Protein AF-A0A356BVL5-F1 (afdb_monomer_lite)

Sequence (167 aa):
MIHYIEVISIIGAEPTRISAVYSGSGRAFCTGGRDVSTVFDYRRLLEETVQEHRKHTERGQVASYIPELKKADPKMAGLALMTTRGLFEAGDTGVDFTLQSISKVFSLLVALEYRGVEAVFAKVGSEPTGDSFNSIVKLETSEQKPLNPMINAGAIAVCSLIPGSSV

Structure (mmCIF, N/CA/C/O backbone):
data_AF-A0A356BVL5-F1
#
_entry.id   AF-A0A356BVL5-F1
#
loop_
_atom_site.group_PDB
_atom_site.id
_atom_site.type_symbol
_atom_site.label_atom_id
_atom_site.label_alt_id
_atom_site.label_comp_id
_atom_site.label_asym_id
_atom_site.label_entity_id
_atom_site.label_seq_id
_atom_site.pdbx_PDB_ins_code
_atom_site.Cartn_x
_atom_site.Cartn_y
_atom_site.Cartn_z
_atom_site.occupancy
_atom_site.B_iso_or_equiv
_atom_site.auth_seq_id
_atom_site.auth_comp_id
_atom_site.auth_asym_id
_atom_site.auth_atom_id
_atom_site.pdbx_PDB_model_num
ATOM 1 N N . MET A 1 1 ? 9.767 18.643 4.155 1.00 25.86 1 MET A N 1
ATOM 2 C CA . MET A 1 1 ? 8.758 18.252 5.162 1.00 25.86 1 MET A CA 1
ATOM 3 C C . MET A 1 1 ? 7.682 17.432 4.462 1.00 25.86 1 MET A C 1
ATOM 5 O O . MET A 1 1 ? 6.749 18.001 3.922 1.00 25.86 1 MET A O 1
ATOM 9 N N . ILE A 1 2 ? 7.872 16.116 4.368 1.00 23.64 2 ILE A N 1
ATOM 10 C CA . ILE A 1 2 ? 6.882 15.178 3.821 1.00 23.64 2 ILE A CA 1
ATOM 11 C C . ILE A 1 2 ? 7.047 13.902 4.650 1.00 23.64 2 ILE A C 1
ATOM 13 O O . ILE A 1 2 ? 7.984 13.136 4.434 1.00 23.64 2 ILE A O 1
ATOM 17 N N . HIS A 1 3 ? 6.191 13.736 5.654 1.00 23.72 3 HIS A N 1
ATOM 18 C CA . HIS A 1 3 ? 6.066 12.488 6.396 1.00 23.72 3 HIS A CA 1
ATOM 19 C C . HIS A 1 3 ? 5.068 11.621 5.629 1.00 23.72 3 HIS A C 1
ATOM 21 O O . HIS A 1 3 ? 3.892 11.971 5.532 1.00 23.72 3 HIS A O 1
ATOM 27 N N . TYR A 1 4 ? 5.553 10.546 5.008 1.00 34.56 4 TYR A N 1
ATOM 28 C CA . TYR A 1 4 ? 4.676 9.532 4.437 1.00 34.56 4 TYR A CA 1
ATOM 29 C C . TYR A 1 4 ? 4.068 8.706 5.562 1.00 34.56 4 TYR A C 1
ATOM 31 O O . TYR A 1 4 ? 4.736 8.374 6.538 1.00 34.56 4 TYR A O 1
ATOM 39 N N . ILE A 1 5 ? 2.799 8.361 5.382 1.00 29.73 5 ILE A N 1
ATOM 40 C CA . ILE A 1 5 ? 2.171 7.236 6.058 1.00 29.73 5 ILE A CA 1
ATOM 41 C C . ILE A 1 5 ? 2.909 5.990 5.557 1.00 29.73 5 ILE A C 1
ATOM 43 O O . ILE A 1 5 ? 2.702 5.553 4.423 1.00 29.73 5 ILE A O 1
ATOM 47 N N . GLU A 1 6 ? 3.818 5.463 6.374 1.00 30.70 6 GLU A N 1
ATOM 48 C CA . GLU A 1 6 ? 4.203 4.060 6.291 1.00 30.70 6 GLU A CA 1
ATOM 49 C C . GLU A 1 6 ? 2.956 3.263 6.651 1.00 30.70 6 GLU A C 1
ATOM 51 O O . GLU A 1 6 ? 2.540 3.197 7.807 1.00 30.70 6 GLU A O 1
ATOM 56 N N . VAL A 1 7 ? 2.312 2.684 5.642 1.00 30.34 7 VAL A N 1
ATOM 57 C CA . VAL A 1 7 ? 1.422 1.569 5.919 1.00 30.34 7 VAL A CA 1
ATOM 58 C C . VAL A 1 7 ? 2.330 0.445 6.379 1.00 30.34 7 VAL A C 1
ATOM 60 O O . VAL A 1 7 ? 3.100 -0.104 5.591 1.00 30.34 7 VAL A O 1
ATOM 63 N N . ILE A 1 8 ? 2.250 0.138 7.673 1.00 29.33 8 ILE A N 1
ATOM 64 C CA . ILE A 1 8 ? 2.731 -1.112 8.248 1.00 29.33 8 ILE A CA 1
ATOM 65 C C . ILE A 1 8 ? 1.888 -2.216 7.603 1.00 29.33 8 ILE A C 1
ATOM 67 O O . ILE A 1 8 ? 0.876 -2.666 8.130 1.00 29.33 8 ILE A O 1
ATOM 71 N N . SER A 1 9 ? 2.267 -2.602 6.390 1.00 27.42 9 SER A N 1
ATOM 72 C CA . SER A 1 9 ? 1.855 -3.860 5.805 1.00 27.42 9 SER A CA 1
ATOM 73 C C . SER A 1 9 ? 2.845 -4.877 6.349 1.00 27.42 9 SER A C 1
ATOM 75 O O . SER A 1 9 ? 3.974 -4.975 5.870 1.00 27.42 9 SER A O 1
ATOM 77 N N . ILE A 1 10 ? 2.457 -5.599 7.403 1.00 26.08 10 ILE A N 1
ATOM 78 C CA . ILE A 1 10 ? 3.140 -6.847 7.750 1.00 26.08 10 ILE A CA 1
ATOM 79 C C . ILE A 1 10 ? 2.734 -7.845 6.663 1.00 26.08 10 ILE A C 1
ATOM 81 O O . ILE A 1 10 ? 1.827 -8.656 6.835 1.00 26.08 10 ILE A O 1
ATOM 85 N N . ILE A 1 11 ? 3.367 -7.730 5.496 1.00 26.80 11 ILE A N 1
ATOM 86 C CA . ILE A 1 11 ? 3.374 -8.790 4.498 1.00 26.80 11 ILE A CA 1
ATOM 87 C C . ILE A 1 11 ? 4.243 -9.879 5.115 1.00 26.80 11 ILE A C 1
ATOM 89 O O . ILE A 1 11 ? 5.445 -9.695 5.303 1.00 26.80 11 ILE A O 1
ATOM 93 N N . GLY A 1 12 ? 3.602 -10.974 5.520 1.00 25.80 12 GLY A N 1
ATOM 94 C CA . GLY A 1 12 ? 4.276 -12.131 6.087 1.00 25.80 12 GLY A CA 1
ATOM 95 C C . GLY A 1 12 ? 5.399 -12.597 5.166 1.00 25.80 12 GLY A C 1
ATOM 96 O O . GLY A 1 12 ? 5.156 -13.012 4.035 1.00 25.80 12 GLY A O 1
ATOM 97 N N . ALA A 1 13 ? 6.627 -12.516 5.671 1.00 27.48 13 ALA A N 1
ATOM 98 C CA . ALA A 1 13 ? 7.754 -13.254 5.137 1.00 27.48 13 ALA A CA 1
ATOM 99 C C . ALA A 1 13 ? 7.496 -14.761 5.320 1.00 27.48 13 ALA A C 1
ATOM 101 O O . ALA A 1 13 ? 7.032 -15.159 6.384 1.00 27.48 13 ALA A O 1
ATOM 102 N N . GLU A 1 14 ? 7.785 -15.532 4.267 1.00 25.94 14 GLU A N 1
ATOM 103 C CA . GLU A 1 14 ? 8.150 -16.962 4.188 1.00 25.94 14 GLU A CA 1
ATOM 104 C C . GLU A 1 14 ? 7.603 -17.961 5.251 1.00 25.94 14 GLU A C 1
ATOM 106 O O . GLU A 1 14 ? 7.744 -17.742 6.454 1.00 25.94 14 GLU A O 1
ATOM 111 N N . PRO A 1 15 ? 7.105 -19.161 4.866 1.00 33.78 15 PRO A N 1
ATOM 112 C CA . PRO A 1 15 ? 6.406 -20.094 5.768 1.00 33.78 15 PRO A CA 1
ATOM 113 C C . PRO A 1 15 ? 7.251 -20.782 6.856 1.00 33.78 15 PRO A C 1
ATOM 115 O O . PRO A 1 15 ? 6.787 -21.744 7.470 1.00 33.78 15 PRO A O 1
ATOM 118 N N . THR A 1 16 ? 8.477 -20.348 7.137 1.00 28.58 16 THR A N 1
ATOM 119 C CA . THR A 1 16 ? 9.385 -21.110 8.001 1.00 28.58 16 THR A 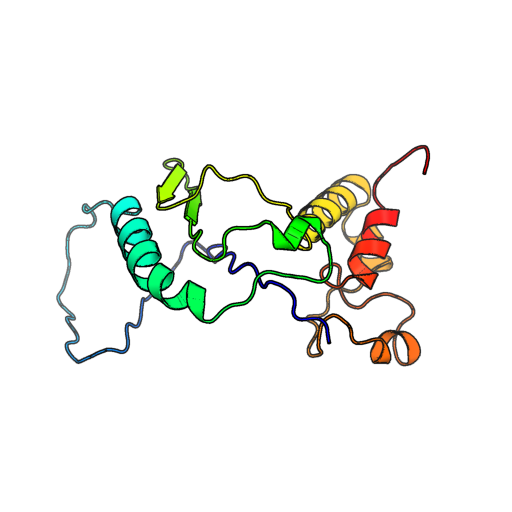CA 1
ATOM 120 C C . THR A 1 16 ? 10.066 -20.230 9.043 1.00 28.58 16 THR A C 1
ATOM 122 O O . THR A 1 16 ? 11.056 -19.564 8.772 1.00 28.58 16 THR A O 1
ATOM 125 N N . ARG A 1 17 ? 9.547 -20.339 10.276 1.00 25.34 17 ARG A N 1
ATOM 126 C CA . ARG A 1 17 ? 10.036 -19.788 11.558 1.00 25.34 17 ARG A CA 1
ATOM 127 C C . ARG A 1 17 ? 9.806 -18.294 11.801 1.00 25.34 17 ARG A C 1
ATOM 129 O O . ARG A 1 17 ? 10.724 -17.486 11.742 1.00 25.34 17 ARG A O 1
ATOM 136 N N . ILE A 1 18 ? 8.622 -17.981 12.325 1.00 25.41 18 ILE A N 1
ATOM 137 C CA . ILE A 1 18 ? 8.462 -16.870 13.270 1.00 25.41 18 ILE A CA 1
ATOM 138 C C . ILE A 1 18 ? 8.690 -17.433 14.676 1.00 25.41 18 ILE A C 1
ATOM 140 O O . ILE A 1 18 ? 7.799 -18.017 15.290 1.00 25.41 18 ILE A O 1
ATOM 144 N N . SER A 1 19 ? 9.907 -17.287 15.192 1.00 22.67 19 SER A N 1
ATOM 145 C CA . SER A 1 19 ? 10.140 -17.307 16.635 1.00 22.67 19 SER A CA 1
ATOM 146 C C . SER A 1 19 ? 9.791 -15.922 17.171 1.00 22.67 19 SER A C 1
ATOM 148 O O . SER A 1 19 ? 10.585 -14.991 17.043 1.00 22.67 19 SER A O 1
ATOM 150 N N . ALA A 1 20 ? 8.598 -15.774 17.744 1.00 24.62 20 ALA A N 1
ATOM 151 C CA . ALA A 1 20 ? 8.240 -14.591 18.512 1.00 24.62 20 ALA A CA 1
ATOM 152 C C . ALA A 1 20 ? 9.128 -14.532 19.767 1.00 24.62 20 ALA A C 1
ATOM 154 O O . ALA A 1 20 ? 8.877 -15.213 20.761 1.00 24.62 20 ALA A O 1
ATOM 155 N N . VAL A 1 21 ? 10.203 -13.744 19.714 1.00 22.98 21 VAL A N 1
ATOM 156 C CA . VAL A 1 21 ? 10.943 -13.339 20.911 1.00 22.98 21 VAL A CA 1
ATOM 157 C C . VAL A 1 21 ? 10.180 -12.167 21.517 1.00 22.98 21 VAL A C 1
ATOM 159 O O . VAL A 1 21 ? 10.367 -11.018 21.133 1.00 22.98 21 VAL A O 1
ATOM 162 N N . TYR A 1 22 ? 9.283 -12.474 22.452 1.00 26.19 22 TYR A N 1
ATOM 163 C CA . TYR A 1 22 ? 8.651 -11.471 23.302 1.00 26.19 22 TYR A CA 1
ATOM 164 C C . TYR A 1 22 ? 9.642 -11.113 24.419 1.00 26.19 22 TYR A C 1
ATOM 166 O O . TYR A 1 22 ? 9.823 -11.874 25.373 1.00 26.19 22 TYR A O 1
ATOM 174 N N . SER A 1 23 ? 10.348 -9.985 24.299 1.00 29.14 23 SER A N 1
ATOM 175 C CA . SER A 1 23 ? 11.159 -9.469 25.406 1.00 29.14 23 SER A CA 1
ATOM 176 C C . SER A 1 23 ? 10.249 -8.736 26.394 1.00 29.14 23 SER A C 1
ATOM 178 O O . SER A 1 23 ? 10.006 -7.539 26.270 1.00 29.14 23 SER A O 1
ATOM 180 N N . GLY A 1 24 ? 9.738 -9.473 27.379 1.00 27.12 24 GLY A N 1
ATOM 181 C CA . GLY A 1 24 ? 8.955 -8.925 28.484 1.00 27.12 24 GLY A CA 1
ATOM 182 C C . GLY A 1 24 ? 8.760 -9.960 29.587 1.00 27.12 24 GLY A C 1
ATOM 183 O O . GLY A 1 24 ? 7.827 -10.749 29.548 1.00 27.12 24 GLY A O 1
ATOM 184 N N . SER A 1 25 ? 9.675 -9.954 30.561 1.00 32.84 25 SER A N 1
ATOM 185 C CA . SER A 1 25 ? 9.671 -10.729 31.816 1.00 32.84 25 SER A CA 1
ATOM 186 C C . SER A 1 25 ? 9.595 -12.264 31.715 1.00 32.84 25 SER A C 1
ATOM 188 O O . SER A 1 25 ? 8.552 -12.883 31.875 1.00 32.84 25 SER A O 1
ATOM 190 N N . GLY A 1 26 ? 10.772 -12.875 31.555 1.00 38.69 26 GLY A N 1
ATOM 191 C CA . GLY A 1 26 ? 11.210 -14.074 32.281 1.00 38.69 26 GLY A CA 1
ATOM 192 C C . GLY A 1 26 ? 10.215 -15.217 32.516 1.00 38.69 26 GLY A C 1
ATOM 193 O O . GLY A 1 26 ? 9.690 -15.367 33.618 1.00 38.69 26 GLY A O 1
ATOM 194 N N . ARG A 1 27 ? 10.118 -16.129 31.542 1.00 28.31 27 ARG A N 1
ATOM 195 C CA . ARG A 1 27 ? 10.262 -17.581 31.772 1.00 28.31 27 ARG A CA 1
ATOM 196 C C . ARG A 1 27 ? 10.385 -18.314 30.436 1.00 28.31 27 ARG A C 1
ATOM 198 O O . ARG A 1 27 ? 9.426 -18.424 29.683 1.00 28.31 27 ARG A O 1
ATOM 205 N N . ALA A 1 28 ? 11.579 -18.831 30.156 1.00 34.56 28 ALA A N 1
ATOM 206 C CA . ALA A 1 28 ? 11.782 -19.794 29.086 1.00 34.56 28 ALA A CA 1
ATOM 207 C C . ALA A 1 28 ? 11.067 -21.101 29.462 1.00 34.56 28 ALA A C 1
ATOM 209 O O . ALA A 1 28 ? 11.485 -21.792 30.388 1.00 34.56 28 ALA A O 1
ATOM 210 N N . PHE A 1 29 ? 9.990 -21.440 28.755 1.00 32.59 29 PHE A N 1
ATOM 211 C CA . PHE A 1 29 ? 9.420 -22.784 28.786 1.00 32.59 29 PHE A CA 1
ATOM 212 C C . PHE A 1 29 ? 9.910 -23.562 27.565 1.00 32.59 29 PHE A C 1
ATOM 214 O O . PHE A 1 29 ? 9.202 -23.714 26.573 1.00 32.59 29 PHE A O 1
ATOM 221 N N . CYS A 1 30 ? 11.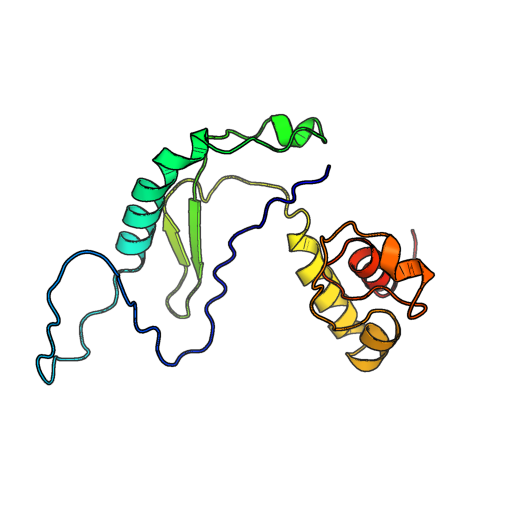123 -24.104 27.663 1.00 39.34 30 CYS A N 1
ATOM 222 C CA . CYS A 1 30 ? 11.479 -25.296 26.903 1.00 39.34 30 CYS A CA 1
ATOM 223 C C . CYS A 1 30 ? 10.787 -26.481 27.584 1.00 39.34 30 CYS A C 1
ATOM 225 O O . CYS A 1 30 ? 11.212 -26.913 28.651 1.00 39.34 30 CYS A O 1
ATOM 227 N N . THR A 1 31 ? 9.707 -26.997 27.002 1.00 36.25 31 THR A N 1
ATOM 228 C CA . THR A 1 31 ? 9.174 -28.321 27.355 1.00 36.25 31 THR A CA 1
ATOM 229 C C . THR A 1 31 ? 8.758 -29.043 26.084 1.00 36.25 31 THR A C 1
ATOM 231 O O . THR A 1 31 ? 8.235 -28.422 25.160 1.00 36.25 31 THR A O 1
ATOM 234 N N . GLY A 1 32 ? 9.099 -30.332 26.061 1.00 34.06 32 GLY A N 1
ATOM 235 C CA . GLY A 1 32 ? 9.089 -31.241 24.923 1.00 34.06 32 GLY A CA 1
ATOM 236 C C . GLY A 1 32 ? 7.740 -31.438 24.237 1.00 34.06 32 GLY A C 1
ATOM 237 O O . GLY A 1 32 ? 6.746 -30.809 24.590 1.00 34.06 32 GLY A O 1
ATOM 238 N N . GLY A 1 33 ? 7.775 -32.317 23.229 1.00 44.84 33 GLY A N 1
ATOM 239 C CA . GLY A 1 33 ? 6.710 -32.622 22.273 1.00 44.84 33 GLY A CA 1
ATOM 240 C C . GLY A 1 33 ? 5.306 -32.281 22.755 1.00 44.84 33 GLY A C 1
ATOM 241 O O . GLY A 1 33 ? 4.753 -32.948 23.626 1.00 44.84 33 GLY A O 1
ATOM 242 N N . ARG A 1 34 ? 4.739 -31.229 22.165 1.00 40.31 34 ARG A N 1
ATOM 243 C CA . ARG A 1 34 ? 3.328 -30.897 22.294 1.00 40.31 34 ARG A CA 1
ATOM 244 C C . ARG A 1 34 ? 2.680 -31.025 20.927 1.00 40.31 34 ARG A C 1
ATOM 246 O O . ARG A 1 34 ? 3.191 -30.518 19.934 1.00 40.31 34 ARG A O 1
ATOM 253 N N . ASP A 1 35 ? 1.598 -31.784 20.948 1.00 37.47 35 ASP A N 1
ATOM 254 C CA . ASP A 1 35 ? 0.633 -32.037 19.893 1.00 37.47 35 ASP A CA 1
ATOM 255 C C . ASP A 1 35 ? 0.382 -30.806 18.999 1.00 37.47 35 ASP A C 1
ATOM 257 O O . ASP A 1 35 ? 0.124 -29.706 19.486 1.00 37.47 35 ASP A O 1
ATOM 261 N N . VAL A 1 36 ? 0.471 -30.992 17.680 1.00 45.38 36 VAL A N 1
ATOM 262 C CA . VAL A 1 36 ? 0.399 -29.935 16.646 1.00 45.38 36 VAL A CA 1
ATOM 263 C C . VAL A 1 36 ? -1.066 -29.598 16.298 1.00 45.38 36 VAL A C 1
ATOM 265 O O . VAL A 1 36 ? -1.375 -29.143 15.201 1.00 45.38 36 VAL A O 1
ATOM 268 N N . SER A 1 37 ? -2.002 -29.851 17.216 1.00 43.25 37 SER A N 1
ATOM 269 C CA . SER A 1 37 ? -3.447 -29.830 16.949 1.00 43.25 37 SER A CA 1
ATOM 270 C C . SER A 1 37 ? -4.159 -28.524 17.329 1.00 43.25 37 SER A C 1
ATOM 272 O O . SER A 1 37 ? -5.326 -28.341 16.977 1.00 43.25 37 SER A O 1
ATOM 274 N N . THR A 1 38 ? -3.497 -27.563 17.985 1.00 56.22 38 THR A N 1
ATOM 275 C CA . THR A 1 38 ? -4.127 -26.266 18.286 1.00 56.22 38 THR A CA 1
ATOM 276 C C . THR A 1 38 ? -4.010 -25.315 17.103 1.00 56.22 38 THR A C 1
ATOM 278 O O . THR A 1 38 ? -2.969 -24.704 16.862 1.00 56.22 38 THR A O 1
ATOM 281 N N . VAL A 1 39 ? -5.117 -25.175 16.380 1.00 70.12 39 VAL A N 1
ATOM 282 C CA . VAL A 1 39 ? -5.351 -24.115 15.400 1.00 70.12 39 VAL A CA 1
ATOM 283 C C . VAL A 1 39 ? -5.030 -22.755 16.031 1.00 70.12 39 VAL A C 1
ATOM 285 O O . VAL A 1 39 ? -5.614 -22.394 17.048 1.00 70.12 39 VAL A O 1
ATOM 288 N N . PHE A 1 40 ? -4.116 -21.994 15.425 1.00 83.56 40 PHE A N 1
ATOM 289 C CA . PHE A 1 40 ? -3.807 -20.635 15.867 1.00 83.56 40 PHE A CA 1
ATOM 290 C C . PHE A 1 40 ? -5.041 -19.730 15.711 1.00 83.56 40 PHE A C 1
ATOM 292 O O . PHE A 1 40 ? -5.651 -19.687 14.636 1.00 83.56 40 PHE A O 1
ATOM 299 N N . ASP A 1 41 ? -5.415 -19.026 16.780 1.00 91.62 41 ASP A N 1
ATOM 300 C CA . ASP A 1 41 ? -6.577 -18.134 16.807 1.00 91.62 41 ASP A CA 1
ATOM 301 C C . ASP A 1 41 ? -6.198 -16.741 16.287 1.00 91.62 41 ASP A C 1
ATOM 303 O O . ASP A 1 41 ? -5.846 -15.828 17.037 1.00 91.62 41 ASP A O 1
ATOM 307 N N . TYR A 1 42 ? -6.244 -16.593 14.961 1.00 92.75 42 TYR A N 1
ATOM 308 C CA . TYR A 1 42 ? -5.948 -15.325 14.295 1.00 92.75 42 TYR A CA 1
ATOM 309 C C . TYR A 1 42 ? -6.916 -14.211 14.686 1.00 92.75 42 TYR A C 1
ATOM 311 O O . TYR A 1 42 ? -6.492 -13.065 14.784 1.00 92.75 42 TYR A O 1
ATOM 319 N N . ARG A 1 43 ? -8.197 -14.521 14.927 1.00 93.25 43 ARG A N 1
ATOM 320 C CA . ARG A 1 43 ? -9.184 -13.495 15.285 1.00 93.25 43 ARG A CA 1
ATOM 321 C C . ARG A 1 43 ? -8.807 -12.852 16.611 1.00 93.25 43 ARG A C 1
ATOM 323 O O . ARG A 1 43 ? -8.685 -11.632 16.676 1.00 93.25 43 ARG A O 1
ATOM 330 N N . ARG A 1 44 ? -8.542 -13.677 17.623 1.00 95.12 44 ARG A N 1
ATOM 331 C CA . ARG A 1 44 ? -8.139 -13.191 18.940 1.00 95.12 44 ARG A CA 1
ATOM 332 C C . ARG A 1 44 ? -6.851 -12.367 18.885 1.00 95.12 44 ARG A C 1
ATOM 334 O O . ARG A 1 44 ? -6.797 -11.303 19.492 1.00 95.12 44 ARG A O 1
ATOM 341 N N . LEU A 1 45 ? -5.842 -12.820 18.132 1.00 94.88 45 LEU A N 1
ATOM 342 C CA . LEU A 1 45 ? -4.599 -12.060 17.954 1.00 94.88 45 LEU A CA 1
ATOM 343 C C . LEU A 1 45 ? -4.872 -10.659 17.384 1.00 94.88 45 LEU A C 1
ATOM 345 O O . LEU A 1 45 ? -4.344 -9.670 17.893 1.00 94.88 45 LEU A O 1
ATOM 349 N N . LEU A 1 46 ? -5.672 -10.573 16.318 1.00 94.69 46 LEU A N 1
ATOM 350 C CA . LEU A 1 46 ? -5.986 -9.301 15.667 1.00 94.69 46 LEU A CA 1
ATOM 351 C C . LEU A 1 46 ? -6.776 -8.376 16.603 1.00 94.69 46 LEU A C 1
ATOM 353 O O . LEU A 1 46 ? -6.451 -7.194 16.693 1.00 94.69 46 LEU A O 1
ATOM 357 N N . GLU A 1 47 ? -7.761 -8.905 17.332 1.00 96.38 47 GLU A N 1
ATOM 358 C CA . GLU A 1 47 ? -8.550 -8.149 18.316 1.00 96.38 47 GLU A CA 1
ATOM 359 C C . GLU A 1 47 ? -7.677 -7.583 19.444 1.00 96.38 47 GLU A C 1
ATOM 361 O O . GLU A 1 47 ? -7.747 -6.385 19.731 1.00 96.38 47 GLU A O 1
ATOM 366 N N . GLU A 1 48 ? -6.819 -8.414 20.046 1.00 95.88 48 GLU A N 1
ATOM 367 C CA . GLU A 1 48 ? -5.881 -7.990 21.093 1.00 95.88 48 GLU A CA 1
ATOM 368 C C . GLU A 1 48 ? -4.920 -6.911 20.564 1.00 95.88 48 GLU A C 1
ATOM 370 O O . GLU A 1 48 ? -4.722 -5.888 21.221 1.00 95.88 48 GLU A O 1
ATOM 375 N N . THR A 1 49 ? -4.407 -7.079 19.339 1.00 94.81 49 THR A N 1
ATOM 376 C CA . THR A 1 49 ? -3.502 -6.115 18.690 1.00 94.81 49 THR A CA 1
ATOM 377 C C . THR A 1 49 ? -4.194 -4.774 18.433 1.00 94.81 49 THR A C 1
ATOM 379 O O . THR A 1 49 ? -3.663 -3.718 18.785 1.00 94.81 49 THR A O 1
ATOM 382 N N . VAL A 1 50 ? -5.400 -4.776 17.853 1.00 91.44 50 VAL A N 1
ATOM 383 C CA . VAL A 1 50 ? -6.162 -3.537 17.615 1.00 91.44 50 VAL A CA 1
ATOM 384 C C . VAL A 1 50 ? -6.450 -2.832 18.937 1.00 91.44 50 VAL A C 1
ATOM 386 O O . VAL A 1 50 ? -6.221 -1.627 19.048 1.00 91.44 50 VAL A O 1
ATOM 389 N N . GLN A 1 51 ? -6.902 -3.568 19.954 1.00 93.44 51 GLN A N 1
ATOM 390 C CA . GLN A 1 51 ? -7.214 -2.991 21.259 1.00 93.44 51 GLN A CA 1
ATOM 391 C C . GLN A 1 51 ? -5.971 -2.407 21.939 1.00 93.44 51 GLN A C 1
ATOM 393 O O . GLN A 1 51 ? -6.037 -1.322 22.525 1.00 93.44 51 GLN A O 1
ATOM 398 N N . GLU A 1 52 ? -4.831 -3.094 21.846 1.00 91.56 52 GLU A N 1
ATOM 399 C CA . GLU A 1 52 ? -3.569 -2.610 22.390 1.00 91.56 52 GLU A CA 1
ATOM 400 C C . GLU A 1 52 ? -3.112 -1.322 21.703 1.00 91.56 52 GLU A C 1
ATOM 402 O O . GLU A 1 52 ? -2.709 -0.383 22.393 1.00 91.56 52 GLU A O 1
ATOM 407 N N . HIS A 1 53 ? -3.181 -1.252 20.374 1.00 88.62 53 HIS A N 1
ATOM 408 C CA . HIS A 1 53 ? -2.604 -0.143 19.616 1.00 88.62 53 HIS A CA 1
ATOM 409 C C . HIS A 1 53 ? -3.554 1.036 19.402 1.00 88.62 53 HIS A C 1
ATOM 411 O O . HIS A 1 53 ? -3.080 2.155 19.197 1.00 88.62 53 HIS A O 1
ATOM 417 N N . ARG A 1 54 ? -4.873 0.852 19.539 1.00 85.94 54 ARG A N 1
ATOM 418 C CA . ARG A 1 54 ? -5.852 1.946 19.421 1.00 85.94 54 ARG A CA 1
ATOM 419 C C . ARG A 1 54 ? -5.584 3.081 20.416 1.00 85.94 54 ARG A C 1
ATOM 421 O O . ARG A 1 54 ? -5.809 4.238 20.089 1.00 85.94 54 ARG A O 1
ATOM 428 N N . LYS A 1 55 ? -5.019 2.790 21.593 1.00 85.12 55 LYS A N 1
ATOM 429 C CA . LYS A 1 55 ? -4.614 3.813 22.583 1.00 85.12 55 LYS A CA 1
ATOM 430 C C . LYS A 1 55 ? -3.465 4.719 22.113 1.00 85.12 55 LYS A C 1
ATOM 432 O O . LYS A 1 55 ? -3.172 5.719 22.753 1.00 85.12 55 LYS A O 1
ATOM 437 N N . HIS A 1 56 ? -2.767 4.353 21.039 1.00 86.69 56 HIS A N 1
ATOM 438 C CA . HIS A 1 56 ? -1.633 5.108 20.509 1.00 86.69 56 HIS A CA 1
ATOM 439 C C . HIS A 1 56 ? -2.000 6.006 19.329 1.00 86.69 56 HIS A C 1
ATOM 441 O O . HIS A 1 56 ? -1.161 6.803 18.911 1.00 86.69 56 HIS A O 1
ATOM 447 N N . THR A 1 57 ? -3.228 5.923 18.816 1.00 81.81 57 THR A N 1
ATOM 448 C CA . THR A 1 57 ? -3.657 6.704 17.648 1.00 81.81 57 THR A CA 1
ATOM 449 C C . THR A 1 57 ? -3.610 8.214 17.898 1.00 81.81 57 THR A C 1
ATOM 451 O O . THR A 1 57 ? -3.253 8.975 17.005 1.00 81.81 57 THR A O 1
ATOM 454 N N . GLU A 1 58 ? -3.823 8.647 19.144 1.00 78.38 58 GLU A N 1
ATOM 455 C CA . GLU A 1 58 ? -3.703 10.046 19.586 1.00 78.38 58 GLU A CA 1
ATOM 456 C C . GLU A 1 58 ? -2.294 10.647 19.441 1.00 78.38 58 GLU A C 1
ATOM 458 O O . GLU A 1 58 ? -2.137 11.866 19.471 1.00 78.38 58 GLU A O 1
ATOM 463 N N . ARG A 1 59 ? -1.258 9.811 19.284 1.00 83.88 59 ARG A N 1
ATOM 464 C CA . ARG A 1 59 ? 0.129 10.267 19.091 1.00 83.88 59 ARG A CA 1
ATOM 465 C C . ARG A 1 59 ? 0.430 10.625 17.636 1.00 83.88 59 ARG A C 1
ATOM 467 O O . ARG A 1 59 ? 1.445 11.266 17.369 1.00 83.88 59 ARG A O 1
ATOM 474 N N . GLY A 1 60 ? -0.408 10.171 16.705 1.00 81.38 60 GLY A N 1
ATOM 475 C CA . GLY A 1 60 ? -0.290 10.455 15.281 1.00 81.38 60 GLY A CA 1
ATOM 476 C C . GLY A 1 60 ? -1.013 11.739 14.879 1.00 81.38 60 GLY A C 1
ATOM 477 O O . GLY A 1 60 ? -1.769 12.329 15.647 1.00 81.38 60 GLY A O 1
ATOM 478 N N . GLN A 1 61 ? -0.794 12.168 13.639 1.00 81.38 61 GLN A N 1
ATOM 479 C CA . GLN A 1 61 ? -1.567 13.242 13.021 1.00 81.38 61 GLN A CA 1
ATOM 480 C C . GLN A 1 61 ? -2.074 12.780 11.663 1.00 81.38 61 GLN A C 1
ATOM 482 O O . GLN A 1 61 ? -1.322 12.222 10.863 1.00 81.38 61 GLN A O 1
ATOM 487 N N . VAL A 1 62 ? -3.352 13.043 11.400 1.00 85.88 62 VAL A N 1
ATOM 488 C CA . VAL A 1 62 ? -3.948 12.814 10.084 1.00 85.88 62 VAL A CA 1
ATOM 489 C C . VAL A 1 62 ? -3.252 13.707 9.058 1.00 85.88 62 VAL A C 1
ATOM 491 O O . VAL A 1 62 ? -2.990 14.888 9.305 1.00 85.88 62 VAL A O 1
ATOM 494 N N . ALA A 1 63 ? -2.956 13.138 7.890 1.00 79.88 63 ALA A N 1
ATOM 495 C CA . ALA A 1 63 ? -2.354 13.865 6.784 1.00 79.88 63 ALA A CA 1
ATOM 496 C C . ALA A 1 63 ? -3.213 15.075 6.385 1.00 79.88 63 ALA A C 1
ATOM 498 O O . ALA A 1 63 ? -4.413 14.965 6.145 1.00 79.88 63 ALA A O 1
ATOM 499 N N . SER A 1 64 ? -2.578 16.244 6.298 1.00 82.25 64 SER A N 1
ATOM 500 C CA . SER A 1 64 ? -3.276 17.530 6.212 1.00 82.25 64 SER A CA 1
ATOM 501 C C . SER A 1 64 ? -2.927 18.358 4.971 1.00 82.25 64 SER A C 1
ATOM 503 O O . SER A 1 64 ? -3.436 19.464 4.799 1.00 82.25 64 SER A O 1
ATOM 505 N N . TYR A 1 65 ? -2.086 17.834 4.082 1.00 81.06 65 TYR A N 1
ATOM 506 C CA . TYR A 1 65 ? -1.672 18.527 2.859 1.00 81.06 65 TYR A CA 1
ATOM 507 C C . TYR A 1 65 ? -2.713 18.432 1.724 1.00 81.06 65 TYR A C 1
ATOM 509 O O . TYR A 1 65 ? -2.710 19.279 0.837 1.00 81.06 65 TYR A O 1
ATOM 517 N N . ILE A 1 66 ? -3.633 17.459 1.777 1.00 82.81 66 ILE A N 1
ATOM 518 C CA . ILE A 1 66 ? -4.809 17.346 0.896 1.00 82.81 66 ILE A CA 1
ATOM 519 C C . ILE A 1 66 ? -6.072 17.534 1.759 1.00 82.81 66 ILE A C 1
ATOM 521 O O . ILE A 1 66 ? -6.197 16.846 2.778 1.00 82.81 66 ILE A O 1
ATOM 525 N N . PRO A 1 67 ? -7.005 18.441 1.405 1.00 85.44 67 PRO A N 1
ATOM 526 C CA . PRO A 1 67 ? -8.212 18.705 2.198 1.00 85.44 67 PRO A CA 1
ATOM 527 C C . PRO A 1 67 ? -9.062 17.464 2.489 1.00 85.44 67 PRO A C 1
ATOM 529 O O . PRO A 1 67 ? -9.604 17.335 3.585 1.00 85.44 67 PRO A O 1
ATOM 532 N N . GLU A 1 68 ? -9.159 16.539 1.539 1.00 80.62 68 GLU A N 1
ATOM 533 C CA . GLU A 1 68 ? -9.926 15.300 1.672 1.00 80.62 68 GLU A CA 1
ATOM 534 C C . GLU A 1 68 ? -9.326 14.367 2.728 1.00 80.62 68 GLU A C 1
ATOM 536 O O . GLU A 1 68 ? -10.076 13.754 3.482 1.00 80.62 68 GLU A O 1
ATOM 541 N N . LEU A 1 69 ? -7.992 14.314 2.848 1.00 81.81 69 LEU A N 1
ATOM 542 C CA . LEU A 1 69 ? -7.315 13.470 3.839 1.00 81.81 69 LEU A CA 1
ATOM 543 C C . LEU A 1 69 ? -7.591 13.930 5.274 1.00 81.81 69 LEU A C 1
ATOM 545 O O . LEU A 1 69 ? -7.709 13.093 6.164 1.00 81.81 69 LEU A O 1
ATOM 549 N N . LYS A 1 70 ? -7.789 15.238 5.497 1.00 84.75 70 LYS A N 1
ATOM 550 C CA . LYS A 1 70 ? -8.113 15.800 6.824 1.00 84.75 70 LYS A CA 1
ATOM 551 C C . LYS A 1 70 ? -9.422 15.278 7.411 1.00 84.75 70 LYS A C 1
ATOM 553 O O . LYS A 1 70 ? -9.646 15.448 8.604 1.00 84.75 70 LYS A O 1
ATOM 558 N N . LYS A 1 71 ? -10.305 14.723 6.578 1.00 83.62 71 LYS A N 1
ATOM 559 C CA . LYS A 1 71 ? -11.625 14.238 6.996 1.00 83.62 71 LYS A CA 1
ATOM 560 C C . LYS A 1 71 ? -11.565 12.860 7.664 1.00 83.62 71 LYS A C 1
ATOM 562 O O . LYS A 1 71 ? -12.579 12.434 8.204 1.00 83.62 71 LYS A O 1
ATOM 567 N N . ALA A 1 72 ? -10.423 12.169 7.610 1.00 85.88 72 ALA A N 1
ATOM 568 C CA . ALA A 1 72 ? -10.259 10.868 8.248 1.00 85.88 72 ALA A CA 1
ATOM 569 C C . ALA A 1 72 ? -10.378 10.976 9.779 1.00 85.88 72 ALA A C 1
ATOM 571 O O . ALA A 1 72 ? -9.860 11.920 10.380 1.00 85.88 72 ALA A O 1
ATOM 572 N N . ASP A 1 73 ? -11.033 9.999 10.409 1.00 86.38 73 ASP A N 1
ATOM 573 C CA . ASP A 1 73 ? -11.101 9.916 11.869 1.00 86.38 73 ASP A CA 1
ATOM 574 C C . ASP A 1 73 ? -9.761 9.385 12.415 1.00 86.38 73 ASP A C 1
ATOM 576 O O . ASP A 1 73 ? -9.394 8.243 12.124 1.00 86.38 73 ASP A O 1
ATOM 580 N N . PRO A 1 74 ? -9.019 10.172 13.222 1.00 84.94 74 PRO A N 1
ATOM 581 C CA . PRO A 1 74 ? -7.739 9.745 13.782 1.00 84.94 74 PRO A CA 1
ATOM 582 C C . PRO A 1 74 ? -7.851 8.528 14.704 1.00 84.94 74 PRO A C 1
ATOM 584 O O . PRO A 1 74 ? -6.827 7.935 15.018 1.00 84.94 74 PRO A O 1
ATOM 587 N N . LYS A 1 75 ? -9.049 8.163 15.177 1.00 86.25 75 LYS A N 1
ATOM 588 C CA . LYS A 1 75 ? -9.254 7.041 16.106 1.00 86.25 75 LYS A CA 1
ATOM 589 C C . LYS A 1 75 ? -9.464 5.698 15.410 1.00 86.25 75 LYS A C 1
ATOM 591 O O . LYS A 1 75 ? -9.463 4.676 16.101 1.00 86.25 75 LYS A O 1
ATOM 596 N N . MET A 1 76 ? -9.643 5.697 14.089 1.00 88.25 76 MET A N 1
ATOM 597 C CA . MET A 1 76 ? -9.842 4.472 13.318 1.00 88.25 76 MET A CA 1
ATOM 598 C C . MET A 1 76 ? -8.597 3.585 13.361 1.00 88.25 76 MET A C 1
ATOM 600 O O . MET A 1 76 ? -7.471 4.045 13.161 1.00 88.25 76 MET A O 1
ATOM 604 N N . ALA A 1 77 ? -8.811 2.298 13.621 1.00 88.88 77 ALA A N 1
ATOM 605 C CA . ALA A 1 77 ? -7.784 1.269 13.603 1.00 88.88 77 ALA A CA 1
ATOM 606 C C . ALA A 1 77 ? -8.417 -0.071 13.216 1.00 88.88 77 ALA A C 1
ATOM 608 O O . ALA A 1 77 ? -9.331 -0.554 13.886 1.00 88.88 77 ALA A O 1
ATOM 609 N N . GLY A 1 78 ? -7.909 -0.684 12.150 1.00 91.75 78 GLY A N 1
ATOM 610 C CA . GLY A 1 78 ? -8.369 -1.977 11.661 1.00 91.75 78 GLY A CA 1
ATOM 611 C C . GLY A 1 78 ? -7.208 -2.812 11.143 1.00 91.75 78 GLY A C 1
ATOM 612 O O . GLY A 1 78 ? -6.222 -2.272 10.639 1.00 91.75 78 GLY A O 1
ATOM 613 N N . LEU A 1 79 ? -7.324 -4.129 11.283 1.00 94.19 79 LEU A N 1
ATOM 614 C CA . LEU A 1 79 ? -6.376 -5.100 10.750 1.00 94.19 79 LEU A CA 1
ATOM 615 C C . LEU A 1 79 ? -7.133 -6.205 10.020 1.00 94.19 79 LEU A C 1
ATOM 617 O O . LEU A 1 79 ? -8.123 -6.728 10.529 1.00 94.19 79 LEU A O 1
ATOM 621 N N . ALA A 1 80 ? -6.618 -6.587 8.855 1.00 94.12 80 ALA A N 1
ATOM 622 C CA . ALA A 1 80 ? -7.127 -7.683 8.048 1.00 94.12 80 ALA A CA 1
ATOM 623 C C . ALA A 1 80 ? -5.982 -8.639 7.691 1.00 94.12 80 ALA A C 1
ATOM 625 O O . ALA A 1 80 ? -4.891 -8.207 7.314 1.00 94.12 80 ALA A O 1
ATOM 626 N N . LEU A 1 81 ? -6.237 -9.941 7.797 1.00 93.50 81 LEU A N 1
ATOM 627 C CA . LEU A 1 81 ? -5.312 -11.013 7.454 1.00 93.50 81 LEU A CA 1
ATOM 628 C C . LEU A 1 81 ? -6.002 -11.984 6.496 1.00 93.50 81 LEU A C 1
ATOM 630 O O . LEU A 1 81 ? -6.919 -12.711 6.880 1.00 93.50 81 LEU A O 1
ATOM 634 N N . MET A 1 82 ? -5.525 -12.023 5.255 1.00 93.19 82 MET A N 1
ATOM 635 C CA . MET A 1 82 ? -5.922 -13.036 4.282 1.00 93.19 82 MET A CA 1
ATOM 636 C C . MET A 1 82 ? -4.973 -14.233 4.369 1.00 93.19 82 MET A C 1
ATOM 638 O O . MET A 1 82 ? -3.757 -14.082 4.259 1.00 93.19 82 MET A O 1
ATOM 642 N N . THR A 1 83 ? -5.526 -15.431 4.546 1.00 90.25 83 THR A N 1
ATOM 643 C CA . THR A 1 83 ? -4.775 -16.696 4.571 1.00 90.25 83 THR A CA 1
ATOM 644 C C . THR A 1 83 ? -5.399 -17.709 3.612 1.00 90.25 83 THR A C 1
ATOM 646 O O . THR A 1 83 ? -6.499 -17.502 3.104 1.00 90.25 83 THR A O 1
ATOM 649 N N . THR A 1 84 ? -4.770 -18.874 3.445 1.00 91.19 84 THR A N 1
ATOM 650 C CA . THR A 1 84 ? -5.378 -20.016 2.732 1.00 91.19 84 THR A CA 1
ATOM 651 C C . THR A 1 84 ? -6.667 -20.533 3.385 1.00 91.19 84 THR A C 1
ATOM 653 O O . THR A 1 84 ? -7.415 -21.274 2.756 1.00 91.19 84 THR A O 1
ATOM 656 N N . ARG A 1 85 ? -6.942 -20.148 4.638 1.00 89.19 85 ARG A N 1
ATOM 657 C CA . ARG A 1 85 ? -8.146 -20.518 5.398 1.00 89.19 85 ARG A CA 1
ATOM 658 C C . ARG A 1 85 ? -9.257 -19.470 5.310 1.00 89.19 85 ARG A C 1
ATOM 660 O O . ARG A 1 85 ? -10.335 -19.702 5.849 1.00 89.19 85 ARG A O 1
ATOM 667 N N . GLY A 1 86 ? -8.992 -18.336 4.666 1.00 90.38 86 GLY A N 1
ATOM 668 C CA . GLY A 1 86 ? -9.917 -17.217 4.541 1.00 90.38 86 GLY A CA 1
ATOM 669 C C . GLY A 1 86 ? -9.418 -15.939 5.210 1.00 90.38 86 GLY A C 1
ATOM 670 O O . GLY A 1 86 ? -8.260 -15.835 5.633 1.00 90.38 86 GLY A O 1
ATOM 671 N N . LEU A 1 87 ? -10.332 -14.971 5.259 1.00 92.44 87 LEU A N 1
ATOM 672 C CA . LEU A 1 87 ? -10.142 -13.625 5.782 1.00 92.44 87 LEU A CA 1
ATOM 673 C C . LEU A 1 87 ? -10.451 -13.572 7.284 1.00 92.44 87 LEU A C 1
ATOM 675 O O . LEU A 1 87 ? -11.501 -14.035 7.732 1.00 92.44 87 LEU A O 1
ATOM 679 N N . PHE A 1 88 ? -9.539 -12.979 8.047 1.00 93.25 88 PHE A N 1
ATOM 680 C CA . PHE A 1 88 ? -9.703 -12.657 9.461 1.00 93.25 88 PHE A CA 1
ATOM 681 C C . PHE A 1 88 ? -9.544 -11.153 9.641 1.00 93.25 88 PHE A C 1
ATOM 683 O O . PHE A 1 88 ? -8.602 -10.570 9.113 1.00 93.25 88 PHE A O 1
ATOM 690 N N . GLU A 1 89 ? -10.442 -10.529 10.392 1.00 94.31 89 GLU A N 1
ATOM 691 C CA . GLU A 1 89 ? -10.502 -9.075 10.541 1.00 94.31 89 GLU A CA 1
ATOM 692 C C . GLU A 1 89 ? -10.789 -8.691 11.990 1.00 94.31 89 GLU A C 1
ATOM 694 O O . GLU A 1 89 ? -11.483 -9.422 12.702 1.00 94.31 89 GLU A O 1
ATOM 699 N N . ALA A 1 90 ? -10.274 -7.535 12.407 1.00 95.12 90 ALA A N 1
ATOM 700 C CA . ALA A 1 90 ? -10.611 -6.894 13.672 1.00 95.12 90 ALA A CA 1
ATOM 701 C C . ALA A 1 90 ? -10.531 -5.367 13.540 1.00 95.12 90 ALA A C 1
ATOM 703 O O . ALA A 1 90 ? -9.667 -4.839 12.838 1.00 95.12 90 ALA A O 1
ATOM 704 N N . GLY A 1 91 ? -11.394 -4.654 14.266 1.00 94.38 91 GLY A N 1
ATOM 705 C CA . GLY A 1 91 ? -11.445 -3.192 14.249 1.00 94.38 91 GLY A CA 1
ATOM 706 C C . GLY A 1 91 ? -12.220 -2.615 13.062 1.00 94.38 91 GLY A C 1
ATOM 707 O O . GLY A 1 91 ? -13.203 -3.195 12.607 1.00 94.38 91 GLY A O 1
ATOM 708 N N . ASP A 1 92 ? -11.790 -1.448 12.589 1.00 91.75 92 ASP A N 1
ATOM 709 C CA . ASP A 1 92 ? -12.512 -0.626 11.609 1.00 91.75 92 ASP A CA 1
ATOM 710 C C . ASP A 1 92 ? -12.181 -1.028 10.152 1.00 91.75 92 ASP A C 1
ATOM 712 O O . ASP A 1 92 ? -11.698 -0.212 9.370 1.00 91.75 92 ASP A O 1
ATOM 716 N N . THR A 1 93 ? -12.380 -2.299 9.774 1.00 93.56 93 THR A N 1
ATOM 717 C CA . THR A 1 93 ? -11.945 -2.824 8.455 1.00 93.56 93 THR A CA 1
ATOM 718 C C . THR A 1 93 ? -12.892 -2.530 7.291 1.00 93.56 93 THR A C 1
ATOM 720 O O . THR A 1 93 ? -12.478 -2.591 6.139 1.00 93.56 93 THR A O 1
ATOM 723 N N . GLY A 1 94 ? -14.145 -2.167 7.569 1.00 88.88 94 GLY A N 1
ATOM 724 C CA . GLY A 1 94 ? -15.141 -1.817 6.548 1.00 88.88 94 GLY A CA 1
ATOM 725 C C . GLY A 1 94 ? -15.106 -0.355 6.090 1.00 88.88 94 GLY A C 1
ATOM 726 O O . GLY A 1 94 ? -16.049 0.093 5.443 1.00 88.88 94 GLY A O 1
ATOM 727 N N . VAL A 1 95 ? -14.085 0.412 6.484 1.00 85.62 95 VAL A 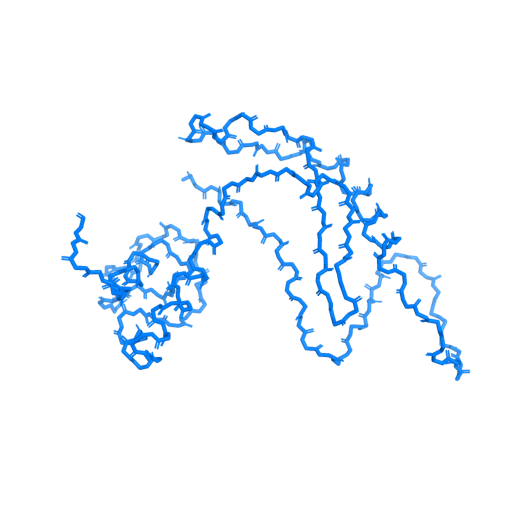N 1
ATOM 728 C CA . VAL A 1 95 ? -13.957 1.832 6.137 1.00 85.62 95 VAL A CA 1
ATOM 729 C C . VAL A 1 95 ? -13.076 1.990 4.905 1.00 85.62 95 VAL A C 1
ATOM 731 O O . VAL A 1 95 ? -11.899 1.632 4.918 1.00 85.62 95 VAL A O 1
ATOM 734 N N . ASP A 1 96 ? -13.629 2.599 3.861 1.00 86.12 96 ASP A N 1
ATOM 735 C CA . ASP A 1 96 ? -12.877 2.904 2.650 1.00 86.12 96 ASP A CA 1
ATOM 736 C C . ASP A 1 96 ? -11.864 4.033 2.879 1.00 86.12 96 ASP A C 1
ATOM 738 O O . ASP A 1 96 ? -12.159 5.068 3.483 1.00 86.12 96 ASP A O 1
ATOM 742 N N . PHE A 1 97 ? -10.667 3.865 2.319 1.00 84.94 97 PHE A N 1
ATOM 743 C CA . PHE A 1 97 ? -9.633 4.892 2.288 1.00 84.94 97 PHE A CA 1
ATOM 744 C C . PHE A 1 97 ? -8.837 4.833 0.981 1.00 84.94 97 PHE A C 1
ATOM 746 O O . PHE A 1 97 ? -8.869 3.867 0.221 1.00 84.94 97 PHE A O 1
ATOM 753 N N . THR A 1 98 ? -8.110 5.906 0.690 1.00 85.75 98 THR A N 1
ATOM 754 C CA . THR A 1 98 ? -7.286 6.002 -0.519 1.00 85.75 98 THR A CA 1
ATOM 755 C C . THR A 1 98 ? -6.000 5.181 -0.395 1.00 85.75 98 THR A C 1
ATOM 757 O O . THR A 1 98 ? -5.284 5.284 0.597 1.00 85.75 98 THR A O 1
ATOM 760 N N . LEU A 1 99 ? -5.649 4.429 -1.445 1.00 86.25 99 LEU A N 1
ATOM 761 C CA . LEU A 1 99 ? -4.429 3.609 -1.480 1.00 86.25 99 LEU A CA 1
ATOM 762 C C . LEU A 1 99 ? -3.132 4.419 -1.323 1.00 86.25 99 LEU A C 1
ATOM 764 O O . LEU A 1 99 ? -2.135 3.889 -0.836 1.00 86.25 99 LEU A O 1
ATOM 768 N N . GLN A 1 100 ? -3.108 5.687 -1.749 1.00 88.00 100 GLN A N 1
ATOM 769 C CA . GLN A 1 100 ? -1.901 6.528 -1.708 1.00 88.00 100 GLN A CA 1
ATOM 770 C C . GLN A 1 100 ? -0.677 5.786 -2.286 1.00 88.00 100 GLN A C 1
ATOM 772 O O . GLN A 1 100 ? -0.785 5.147 -3.332 1.00 88.00 100 GLN A O 1
ATOM 777 N N . SER A 1 101 ? 0.494 5.835 -1.641 1.00 89.56 101 SER A N 1
ATOM 778 C CA . SER A 1 101 ? 1.709 5.157 -2.119 1.00 89.56 101 SER A CA 1
ATOM 779 C C . SER A 1 101 ? 1.599 3.629 -2.222 1.00 89.56 101 SER A C 1
ATOM 781 O O . SER A 1 101 ? 2.416 3.055 -2.935 1.00 89.56 101 SER A O 1
ATOM 783 N N . ILE A 1 102 ? 0.592 2.970 -1.625 1.00 91.06 102 ILE A N 1
ATOM 784 C CA . ILE A 1 102 ? 0.346 1.534 -1.870 1.00 91.06 102 ILE A CA 1
ATOM 785 C C . ILE A 1 102 ? 0.062 1.291 -3.361 1.00 91.06 102 ILE A C 1
ATOM 787 O O . ILE A 1 102 ? 0.485 0.277 -3.914 1.00 91.06 102 ILE A O 1
ATOM 791 N N . SER A 1 103 ? -0.573 2.252 -4.047 1.00 94.56 103 SER A N 1
ATOM 792 C CA . SER A 1 103 ? -0.849 2.171 -5.493 1.00 94.56 103 SER A CA 1
ATOM 793 C C . SER A 1 103 ? 0.393 1.869 -6.340 1.00 94.56 103 SER A C 1
ATOM 795 O O . SER A 1 103 ? 0.278 1.212 -7.371 1.00 94.56 103 SER A O 1
ATOM 797 N N . LYS A 1 104 ? 1.589 2.266 -5.882 1.00 94.12 104 LYS A N 1
ATOM 798 C CA . LYS A 1 104 ? 2.858 2.038 -6.588 1.00 94.12 104 LYS A CA 1
ATOM 799 C C . LYS A 1 104 ? 3.159 0.554 -6.794 1.00 94.12 104 LYS A C 1
ATOM 801 O O . LYS A 1 104 ? 3.713 0.196 -7.831 1.00 94.12 104 LYS A O 1
ATOM 806 N N . VAL A 1 105 ? 2.777 -0.304 -5.842 1.00 95.44 105 VAL A N 1
ATOM 807 C CA . VAL A 1 105 ? 2.948 -1.762 -5.958 1.00 95.44 105 VAL A CA 1
ATOM 808 C C . VAL A 1 105 ? 2.114 -2.289 -7.121 1.00 95.44 105 VAL A C 1
ATOM 810 O O . VAL A 1 105 ? 2.632 -2.993 -7.981 1.00 95.44 105 VAL A O 1
ATOM 813 N N . PHE A 1 106 ? 0.846 -1.885 -7.202 1.00 95.94 106 PHE A N 1
ATOM 814 C CA . PHE A 1 106 ? -0.051 -2.302 -8.278 1.00 95.94 106 PHE A CA 1
ATOM 815 C C . PHE A 1 106 ? 0.397 -1.769 -9.642 1.00 95.94 106 PHE A C 1
ATOM 817 O O . PHE A 1 106 ? 0.443 -2.531 -10.605 1.00 95.94 106 PHE A O 1
ATOM 824 N N . SER A 1 107 ? 0.804 -0.499 -9.720 1.00 96.25 107 SER A N 1
ATOM 825 C CA . SER A 1 107 ? 1.354 0.079 -10.953 1.00 96.25 107 SER A CA 1
ATOM 826 C C . SER A 1 107 ? 2.589 -0.679 -11.442 1.00 96.25 107 SER A C 1
ATOM 828 O O . SER A 1 107 ? 2.715 -0.942 -12.638 1.00 96.25 107 SER A O 1
ATOM 830 N N . LEU A 1 108 ? 3.483 -1.067 -10.526 1.00 96.19 108 LEU A N 1
ATOM 831 C CA . LEU A 1 108 ? 4.658 -1.867 -10.860 1.00 96.19 108 LEU A CA 1
ATOM 832 C C . LEU A 1 108 ? 4.271 -3.256 -11.373 1.00 96.19 108 LEU A C 1
ATOM 834 O O . LEU A 1 108 ? 4.799 -3.674 -12.398 1.00 96.19 108 LEU A O 1
ATOM 838 N N . LEU A 1 109 ? 3.343 -3.946 -10.704 1.00 97.25 109 LEU A N 1
ATOM 839 C CA . LEU A 1 109 ? 2.865 -5.262 -11.142 1.00 97.25 109 LEU A CA 1
ATOM 840 C C . LEU A 1 109 ? 2.297 -5.211 -12.565 1.00 97.25 109 LEU A C 1
ATOM 842 O O . LEU A 1 109 ? 2.670 -6.030 -13.399 1.00 97.25 109 LEU A O 1
ATOM 846 N N . VAL A 1 110 ? 1.463 -4.212 -12.868 1.00 97.44 110 VAL A N 1
ATOM 847 C CA . VAL A 1 110 ? 0.907 -4.030 -14.218 1.00 97.44 110 VAL A CA 1
ATOM 848 C C . VAL A 1 110 ? 2.015 -3.749 -15.236 1.00 97.44 110 VAL A C 1
ATOM 850 O O . VAL A 1 110 ? 2.043 -4.362 -16.299 1.00 97.44 110 VAL A O 1
ATOM 853 N N . ALA A 1 111 ? 2.957 -2.855 -14.934 1.00 97.31 111 ALA A N 1
ATOM 854 C CA . ALA A 1 111 ? 4.059 -2.569 -15.852 1.00 97.31 111 ALA A CA 1
ATOM 855 C C . ALA A 1 111 ? 4.925 -3.813 -16.128 1.00 97.31 111 ALA A C 1
ATOM 857 O O . ALA A 1 111 ? 5.300 -4.053 -17.277 1.00 97.31 111 ALA A O 1
ATOM 858 N N . LEU A 1 112 ? 5.212 -4.614 -15.096 1.00 97.06 112 LEU A N 1
ATOM 859 C CA . LEU A 1 112 ? 5.970 -5.861 -15.217 1.00 97.06 112 LEU A CA 1
ATOM 860 C C . LEU A 1 112 ? 5.238 -6.892 -16.076 1.00 97.06 112 LEU A C 1
ATOM 862 O O . LEU A 1 112 ? 5.869 -7.491 -16.941 1.00 97.06 112 LEU A O 1
ATOM 866 N N . GLU A 1 113 ? 3.928 -7.049 -15.889 1.00 97.62 113 GLU A N 1
ATOM 867 C CA . GLU A 1 113 ? 3.111 -7.981 -16.673 1.00 97.62 113 GLU A CA 1
ATOM 868 C C . GLU A 1 113 ? 3.137 -7.641 -18.172 1.00 97.62 113 GLU A C 1
ATOM 870 O O . GLU A 1 113 ? 3.322 -8.512 -19.017 1.00 97.62 113 GLU A O 1
ATOM 875 N N . TYR A 1 114 ? 3.007 -6.358 -18.523 1.00 97.25 114 TYR A N 1
ATOM 876 C CA . TYR A 1 114 ? 2.892 -5.942 -19.925 1.00 97.25 114 TYR A CA 1
ATOM 877 C C . TYR A 1 114 ? 4.226 -5.711 -20.639 1.00 97.25 114 TYR A C 1
ATOM 879 O O . TYR A 1 114 ? 4.277 -5.764 -21.872 1.00 97.25 114 TYR A O 1
ATOM 887 N N . ARG A 1 115 ? 5.291 -5.366 -19.908 1.00 97.00 115 ARG A N 1
ATOM 888 C CA . ARG A 1 115 ? 6.594 -4.999 -20.497 1.00 97.00 115 ARG A CA 1
ATOM 889 C C . ARG A 1 115 ? 7.704 -5.989 -20.174 1.00 97.00 115 ARG A C 1
ATOM 891 O O . ARG A 1 115 ? 8.724 -5.977 -20.857 1.00 97.00 115 ARG A O 1
ATOM 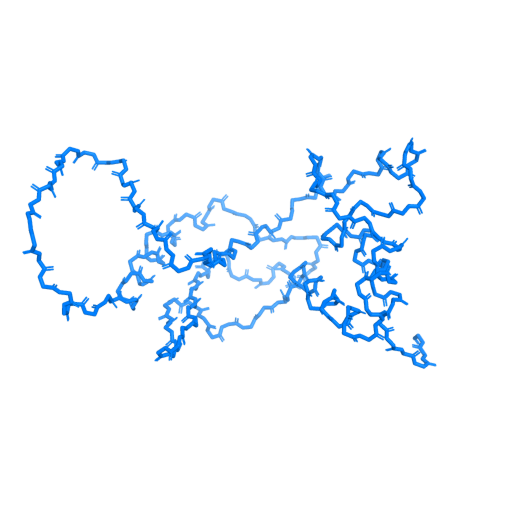898 N N . GLY A 1 116 ? 7.512 -6.839 -19.172 1.00 96.56 116 GLY A N 1
ATOM 899 C CA . GLY A 1 116 ? 8.546 -7.717 -18.649 1.00 96.56 116 GLY A CA 1
ATOM 900 C C . GLY A 1 116 ? 9.534 -6.993 -17.731 1.00 96.56 116 GLY A C 1
ATOM 901 O O . GLY A 1 116 ? 9.683 -5.768 -17.743 1.00 96.56 116 GLY A O 1
ATOM 902 N N . VAL A 1 117 ? 10.237 -7.791 -16.929 1.00 96.25 117 VAL A N 1
ATOM 903 C CA . VAL A 1 117 ? 11.197 -7.340 -15.908 1.00 96.25 117 VAL A CA 1
ATOM 904 C C . VAL A 1 117 ? 12.295 -6.460 -16.510 1.00 96.25 117 VAL A C 1
ATOM 906 O O . VAL A 1 117 ? 12.557 -5.367 -16.013 1.00 96.25 117 VAL A O 1
ATOM 909 N N . GLU A 1 118 ? 12.908 -6.911 -17.604 1.00 94.88 118 GLU A N 1
ATOM 910 C CA . GLU A 1 118 ? 14.050 -6.241 -18.237 1.00 94.88 118 GLU A CA 1
ATOM 911 C C . GLU A 1 118 ? 13.696 -4.827 -18.711 1.00 94.88 118 GLU A C 1
ATOM 913 O O . GLU A 1 118 ? 14.412 -3.871 -18.413 1.00 94.88 118 GLU A O 1
ATOM 918 N N . ALA A 1 119 ? 12.558 -4.665 -19.392 1.00 94.88 119 ALA A N 1
ATOM 919 C CA . ALA A 1 119 ? 12.128 -3.369 -19.909 1.00 94.88 119 ALA A CA 1
ATOM 920 C C . ALA A 1 119 ? 11.758 -2.387 -18.788 1.00 94.88 119 ALA A C 1
ATOM 922 O O . ALA A 1 119 ? 12.056 -1.194 -18.891 1.00 94.88 119 ALA A O 1
ATOM 923 N N . VAL A 1 120 ? 11.138 -2.878 -17.709 1.00 95.94 120 VAL A N 1
ATOM 924 C CA . VAL A 1 120 ? 10.807 -2.049 -16.542 1.00 95.94 120 VAL A CA 1
ATOM 925 C C . VAL A 1 120 ? 12.075 -1.582 -15.838 1.00 95.94 120 VAL A C 1
ATOM 927 O O . VAL A 1 120 ? 12.275 -0.377 -15.672 1.00 95.94 120 VAL A O 1
ATOM 930 N N . PHE A 1 121 ? 12.978 -2.497 -15.483 1.00 94.19 121 PHE A N 1
ATOM 931 C CA . PHE A 1 121 ? 14.181 -2.142 -14.722 1.00 94.19 121 PHE A CA 1
ATOM 932 C C . PHE A 1 121 ? 15.292 -1.490 -15.566 1.00 94.19 121 PHE A C 1
ATOM 934 O O . PHE A 1 121 ? 16.252 -0.921 -15.034 1.00 94.19 121 PHE A O 1
ATOM 941 N N . ALA A 1 122 ? 15.135 -1.445 -16.890 1.00 92.75 122 ALA A N 1
ATOM 942 C CA . ALA A 1 122 ? 15.891 -0.525 -17.735 1.00 92.75 122 ALA A CA 1
ATOM 943 C C . ALA A 1 122 ? 15.527 0.952 -17.464 1.00 92.75 122 ALA A C 1
ATOM 945 O O . ALA A 1 122 ? 16.374 1.827 -17.639 1.00 92.75 122 ALA A O 1
ATOM 946 N N . LYS A 1 123 ? 14.296 1.241 -17.013 1.00 92.56 123 LYS A N 1
ATOM 947 C CA . LYS A 1 123 ? 13.750 2.602 -16.830 1.00 92.56 123 LYS A CA 1
ATOM 948 C C . LYS A 1 123 ? 13.690 3.082 -15.384 1.00 92.56 123 LYS A C 1
ATOM 950 O O . LYS A 1 123 ? 13.570 4.281 -15.151 1.00 92.56 123 LYS A O 1
ATOM 955 N N . VAL A 1 124 ? 13.785 2.173 -14.425 1.00 92.69 124 VAL A N 1
ATOM 956 C CA . VAL A 1 124 ? 13.841 2.461 -12.989 1.00 92.69 124 VAL A CA 1
ATOM 957 C C . VAL A 1 124 ? 14.791 1.462 -12.333 1.00 92.69 124 VAL A C 1
ATOM 959 O O . VAL A 1 124 ? 14.872 0.319 -12.766 1.00 92.69 124 VAL A O 1
ATOM 962 N N . GLY A 1 125 ? 15.571 1.884 -11.345 1.00 89.19 125 GLY A N 1
ATOM 963 C CA . GLY A 1 125 ? 16.476 1.000 -10.615 1.00 89.19 125 GLY A CA 1
ATOM 964 C C . GLY A 1 125 ? 15.742 0.012 -9.703 1.00 89.19 125 GLY A C 1
ATOM 965 O O . GLY A 1 125 ? 14.513 -0.009 -9.621 1.00 89.19 125 GLY A O 1
ATOM 966 N N . SER A 1 126 ? 16.514 -0.810 -9.001 1.00 82.44 126 SER A N 1
ATOM 967 C CA . SER A 1 126 ? 16.029 -1.794 -8.024 1.00 82.44 126 SER A CA 1
ATOM 968 C C . SER A 1 126 ? 16.701 -1.633 -6.656 1.00 82.44 126 SER A C 1
ATOM 970 O O . SER A 1 126 ? 16.670 -2.551 -5.839 1.00 82.44 126 SER A O 1
ATOM 972 N N . GLU A 1 127 ? 17.347 -0.492 -6.407 1.00 73.19 127 GLU A N 1
ATOM 973 C CA . GLU A 1 127 ? 18.147 -0.288 -5.201 1.00 73.19 127 GLU A CA 1
ATOM 974 C C . GLU A 1 127 ? 17.275 0.109 -3.998 1.00 73.19 127 GLU A C 1
ATOM 976 O O . GLU A 1 127 ? 16.412 0.992 -4.116 1.00 73.19 127 GLU A O 1
ATOM 981 N N . PRO A 1 128 ? 17.501 -0.481 -2.809 1.00 60.78 128 PRO A N 1
ATOM 982 C CA . PRO A 1 128 ? 16.887 0.013 -1.586 1.00 60.78 128 PRO A CA 1
ATOM 983 C C . PRO A 1 128 ? 17.399 1.433 -1.314 1.00 60.78 128 PRO A C 1
ATOM 985 O O . PRO A 1 128 ? 18.600 1.676 -1.204 1.00 60.78 128 PRO A O 1
ATOM 988 N N . THR A 1 129 ? 16.492 2.404 -1.223 1.00 53.97 129 THR A N 1
ATOM 989 C CA . THR A 1 129 ? 16.867 3.790 -0.923 1.00 53.97 129 THR A CA 1
ATOM 990 C C . THR A 1 129 ? 17.350 3.892 0.519 1.00 53.97 129 THR A C 1
ATOM 992 O O . THR A 1 129 ? 16.547 3.800 1.440 1.00 53.97 129 THR A O 1
ATOM 995 N N . GLY A 1 130 ? 18.653 4.111 0.715 1.00 50.50 130 GLY A N 1
ATOM 996 C CA . GLY A 1 130 ? 19.228 4.468 2.020 1.00 50.50 130 GLY A CA 1
ATOM 997 C C . GLY A 1 130 ? 18.902 5.899 2.480 1.00 50.50 130 GLY A C 1
ATOM 998 O O . GLY A 1 130 ? 19.165 6.238 3.627 1.00 50.50 130 GLY A O 1
ATOM 999 N N . ASP A 1 131 ? 18.307 6.725 1.610 1.00 52.41 131 ASP A N 1
ATOM 1000 C CA . ASP A 1 131 ? 17.938 8.119 1.880 1.00 52.41 131 ASP A CA 1
ATOM 1001 C C . ASP A 1 131 ? 16.416 8.317 1.862 1.00 52.41 131 ASP A C 1
ATOM 1003 O O . ASP A 1 131 ? 15.675 7.544 1.253 1.00 52.41 131 ASP A O 1
ATOM 1007 N N . SER A 1 132 ? 15.939 9.396 2.495 1.00 53.44 132 SER A N 1
ATOM 1008 C CA . SER A 1 132 ? 14.512 9.737 2.536 1.00 53.44 132 SER A CA 1
ATOM 1009 C C . SER A 1 132 ? 13.880 9.777 1.134 1.00 53.44 132 SER A C 1
ATOM 1011 O O . SER A 1 132 ? 14.450 10.338 0.198 1.00 53.44 132 SER A O 1
ATOM 1013 N N . PHE A 1 133 ? 12.660 9.249 1.016 1.00 49.91 133 PHE A N 1
ATOM 1014 C CA . PHE A 1 133 ? 11.897 9.078 -0.229 1.00 49.91 133 PHE A CA 1
ATOM 1015 C C . PHE A 1 133 ? 11.833 10.319 -1.151 1.00 49.91 133 PHE A C 1
ATOM 1017 O O . PHE A 1 133 ? 11.675 10.179 -2.361 1.00 49.91 133 PHE A O 1
ATOM 1024 N N . ASN A 1 134 ? 11.926 11.539 -0.601 1.00 49.97 134 ASN A N 1
ATOM 1025 C CA . ASN A 1 134 ? 11.820 12.799 -1.355 1.00 49.97 134 ASN A CA 1
ATOM 1026 C C . ASN A 1 134 ? 13.177 13.451 -1.672 1.00 49.97 134 ASN A C 1
ATOM 1028 O O . ASN A 1 134 ? 13.220 14.644 -1.975 1.00 49.97 134 ASN A O 1
ATOM 1032 N N . SER A 1 135 ? 14.291 12.727 -1.551 1.00 52.56 135 SER A N 1
ATOM 1033 C CA . SER A 1 135 ? 15.607 13.296 -1.842 1.00 52.56 135 SER A CA 1
ATOM 1034 C C . SER A 1 135 ? 15.807 13.471 -3.352 1.00 52.56 135 SER A C 1
ATOM 1036 O O . SER A 1 135 ? 15.965 12.500 -4.088 1.00 52.56 135 SER A O 1
ATOM 1038 N N . ILE A 1 136 ? 15.817 14.727 -3.809 1.00 55.94 136 ILE A N 1
ATOM 1039 C CA . ILE A 1 136 ? 16.147 15.124 -5.193 1.00 55.94 136 ILE A CA 1
ATOM 1040 C C . ILE A 1 136 ? 17.657 14.971 -5.471 1.00 55.94 136 ILE A C 1
ATOM 1042 O O . ILE A 1 136 ? 18.073 14.873 -6.620 1.00 55.94 136 ILE A O 1
ATOM 1046 N N . VAL A 1 137 ? 18.488 14.883 -4.427 1.00 52.50 137 VAL A N 1
ATOM 1047 C CA . VAL A 1 137 ? 19.956 14.998 -4.516 1.00 52.50 137 VAL A CA 1
ATOM 1048 C C . VAL A 1 137 ? 20.598 13.908 -5.388 1.00 52.50 137 VAL A C 1
ATOM 1050 O O . VAL A 1 137 ? 21.585 14.177 -6.069 1.00 52.50 137 VAL A O 1
ATOM 1053 N N . LYS A 1 138 ? 20.026 12.697 -5.431 1.00 50.31 138 LYS A N 1
ATOM 1054 C CA . LYS A 1 138 ? 20.580 11.582 -6.223 1.00 50.31 138 LYS A CA 1
ATOM 1055 C C . LYS A 1 138 ? 20.169 11.570 -7.698 1.00 50.31 138 LYS A C 1
ATOM 1057 O O . LYS A 1 138 ? 20.853 10.925 -8.479 1.00 50.31 138 LYS A O 1
ATOM 1062 N N . LEU A 1 139 ? 19.126 12.306 -8.097 1.00 50.84 139 LEU A N 1
ATOM 1063 C CA . LEU A 1 139 ? 18.744 12.423 -9.515 1.00 50.84 139 LEU A CA 1
ATOM 1064 C C . LEU A 1 139 ? 19.775 13.217 -10.336 1.00 50.84 139 LEU A C 1
ATOM 1066 O O . LEU A 1 139 ? 19.851 13.028 -11.544 1.00 50.84 139 LEU A O 1
ATOM 1070 N N . GLU A 1 140 ? 20.572 14.079 -9.695 1.00 52.19 140 GLU A N 1
ATOM 1071 C CA . GLU A 1 140 ? 21.525 14.954 -10.396 1.00 52.19 140 GLU A CA 1
ATOM 1072 C C . GLU A 1 140 ? 22.965 14.423 -10.444 1.00 52.19 140 GLU A C 1
ATOM 1074 O O . GLU A 1 140 ? 23.770 14.926 -11.223 1.00 52.19 140 GLU A O 1
ATOM 1079 N N . THR A 1 141 ? 23.323 13.422 -9.629 1.00 49.12 141 THR A N 1
ATOM 1080 C CA . THR A 1 141 ? 24.739 13.041 -9.430 1.00 49.12 141 THR A CA 1
ATOM 1081 C C . THR A 1 141 ? 25.093 11.585 -9.726 1.00 49.12 141 THR A C 1
ATOM 1083 O O . THR A 1 141 ? 26.276 11.296 -9.900 1.00 49.12 141 THR A O 1
ATOM 1086 N N . SER A 1 142 ? 24.133 10.668 -9.880 1.00 51.53 142 SER A N 1
ATOM 1087 C CA . SER A 1 142 ? 24.429 9.319 -10.385 1.00 51.53 142 SER A CA 1
ATOM 1088 C C . SER A 1 142 ? 23.196 8.672 -11.024 1.00 51.53 142 SER A C 1
ATOM 1090 O O . SER A 1 142 ? 22.194 8.495 -10.341 1.00 51.53 142 SER A O 1
ATOM 1092 N N . GLU A 1 143 ? 23.328 8.264 -12.294 1.00 56.22 143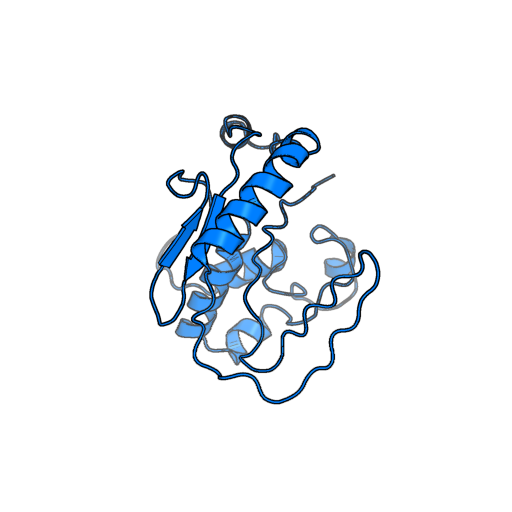 GLU A N 1
ATOM 1093 C CA . GLU A 1 143 ? 22.366 7.497 -13.116 1.00 56.22 143 GLU A CA 1
ATOM 1094 C C . GLU A 1 143 ? 21.096 8.249 -13.591 1.00 56.22 143 GLU A C 1
ATOM 1096 O O . GLU A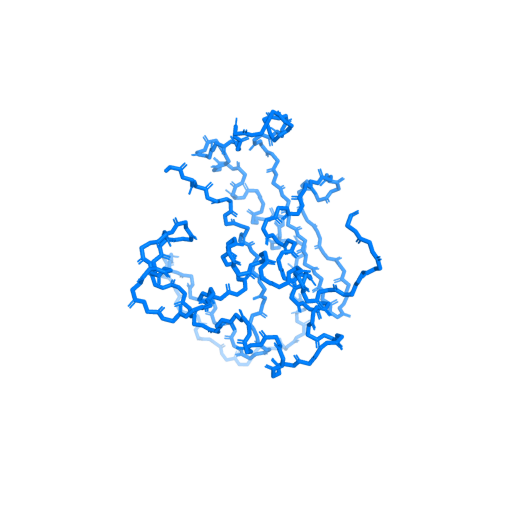 1 143 ? 20.339 8.832 -12.825 1.00 56.22 143 GLU A O 1
ATOM 1101 N N . GLN A 1 144 ? 20.818 8.179 -14.902 1.00 72.62 144 GLN A N 1
ATOM 1102 C CA . GLN A 1 144 ? 19.716 8.868 -15.609 1.00 72.62 144 GLN A CA 1
ATOM 1103 C C . GLN A 1 144 ? 18.299 8.321 -15.308 1.00 72.62 144 GLN A C 1
ATOM 1105 O O . GLN A 1 144 ? 17.354 8.616 -16.045 1.00 72.62 144 GLN A O 1
ATOM 1110 N N . LYS A 1 145 ? 18.119 7.495 -14.271 1.00 83.19 145 LYS A N 1
ATOM 1111 C CA . LYS A 1 145 ? 16.834 6.853 -13.953 1.00 83.19 145 LYS A CA 1
ATOM 1112 C C . LYS A 1 145 ? 16.552 6.835 -12.446 1.00 83.19 145 LYS A C 1
ATOM 1114 O O . LYS A 1 145 ? 17.491 6.744 -11.661 1.00 83.19 145 LYS A O 1
ATOM 1119 N N . PRO A 1 146 ? 15.279 6.892 -12.010 1.00 88.62 146 PRO A N 1
ATOM 1120 C CA . PRO A 1 146 ? 14.945 6.867 -10.585 1.00 88.62 146 PRO A CA 1
ATOM 1121 C C . PRO A 1 146 ? 15.436 5.588 -9.891 1.00 88.62 146 PRO A C 1
ATOM 1123 O O . PRO A 1 146 ? 15.432 4.523 -10.500 1.00 88.62 146 PRO A O 1
ATOM 1126 N N . LEU A 1 147 ? 15.790 5.675 -8.605 1.00 86.81 147 LEU A N 1
ATOM 1127 C CA . LEU A 1 147 ? 16.467 4.597 -7.860 1.00 86.81 147 LEU A CA 1
ATOM 1128 C C . LEU A 1 147 ? 15.641 3.318 -7.678 1.00 86.81 147 LEU A C 1
ATOM 1130 O O . LEU A 1 147 ? 16.184 2.221 -7.767 1.00 86.81 147 LEU A O 1
ATOM 1134 N N . ASN A 1 148 ? 14.343 3.449 -7.395 1.00 89.69 148 ASN A N 1
ATOM 1135 C CA . ASN A 1 148 ? 13.434 2.311 -7.296 1.00 89.69 148 ASN A CA 1
ATOM 1136 C C . ASN A 1 148 ? 11.978 2.713 -7.578 1.00 89.69 148 ASN A C 1
ATOM 1138 O O . ASN A 1 148 ? 11.640 3.893 -7.472 1.00 89.69 148 ASN A O 1
ATOM 1142 N N . PRO A 1 149 ? 11.091 1.754 -7.897 1.00 92.19 149 PRO A N 1
ATOM 1143 C CA . PRO A 1 149 ? 9.679 2.017 -8.182 1.00 92.19 149 PRO A CA 1
ATOM 1144 C C . PRO A 1 149 ? 8.887 2.609 -7.014 1.00 92.19 149 PRO A C 1
ATOM 1146 O O . PRO A 1 149 ? 7.806 3.160 -7.215 1.00 92.19 149 PRO A O 1
ATOM 1149 N N . MET A 1 150 ? 9.382 2.442 -5.786 1.00 92.19 150 MET A N 1
ATOM 1150 C CA . MET A 1 150 ? 8.642 2.792 -4.582 1.00 92.19 150 MET A CA 1
ATOM 1151 C C . MET A 1 150 ? 8.777 4.268 -4.225 1.00 92.19 150 MET A C 1
ATOM 1153 O O . MET A 1 150 ? 7.890 4.767 -3.547 1.00 92.19 150 MET A O 1
ATOM 1157 N N . ILE A 1 151 ? 9.771 5.004 -4.736 1.00 85.56 151 ILE A N 1
ATOM 1158 C CA . ILE A 1 151 ? 9.816 6.476 -4.645 1.00 85.56 151 ILE A CA 1
ATOM 1159 C C . ILE A 1 151 ? 8.901 7.152 -5.678 1.00 85.56 151 ILE A C 1
ATOM 1161 O O . ILE A 1 151 ? 8.579 6.568 -6.708 1.00 85.56 151 ILE A O 1
ATOM 1165 N N . ASN A 1 152 ? 8.492 8.409 -5.454 1.00 88.00 152 ASN A N 1
ATOM 1166 C CA . ASN A 1 152 ? 7.585 9.117 -6.379 1.00 88.00 152 ASN A CA 1
ATOM 1167 C C . ASN A 1 152 ? 8.130 9.198 -7.808 1.00 88.00 152 ASN A C 1
ATOM 1169 O O . ASN A 1 152 ? 7.392 8.924 -8.749 1.00 88.00 152 ASN A O 1
ATOM 1173 N N . ALA A 1 153 ? 9.412 9.536 -7.975 1.00 88.38 153 ALA A N 1
ATOM 1174 C CA . ALA A 1 153 ? 10.025 9.612 -9.299 1.00 88.38 153 ALA A CA 1
ATOM 1175 C C . ALA A 1 153 ? 9.997 8.250 -10.017 1.00 88.38 153 ALA A C 1
ATOM 1177 O O . ALA A 1 153 ? 9.692 8.180 -11.205 1.00 88.38 153 ALA A O 1
ATOM 1178 N N . GLY A 1 154 ? 10.247 7.161 -9.286 1.00 92.12 154 GLY A N 1
ATOM 1179 C CA . GLY A 1 154 ? 10.179 5.806 -9.826 1.00 92.12 154 GLY A CA 1
ATOM 1180 C C . GLY A 1 154 ? 8.761 5.372 -10.157 1.00 92.12 154 GLY A C 1
ATOM 1181 O O . GLY A 1 154 ? 8.540 4.804 -11.218 1.00 92.12 154 GLY A O 1
ATOM 1182 N N . ALA A 1 155 ? 7.787 5.711 -9.317 1.00 92.50 155 ALA A N 1
ATOM 1183 C CA . ALA A 1 155 ? 6.384 5.451 -9.603 1.00 92.50 155 ALA A CA 1
ATOM 1184 C C . ALA A 1 155 ? 5.904 6.182 -10.864 1.00 92.50 155 ALA A C 1
ATOM 1186 O O . ALA A 1 155 ? 5.205 5.587 -11.675 1.00 92.50 155 ALA A O 1
ATOM 1187 N N . ILE A 1 156 ? 6.319 7.437 -11.070 1.00 93.19 156 ILE A N 1
ATOM 1188 C CA . ILE A 1 156 ? 6.015 8.187 -12.300 1.00 93.19 156 ILE A CA 1
ATOM 1189 C C . ILE A 1 156 ? 6.649 7.502 -13.519 1.00 93.19 156 ILE A C 1
ATOM 1191 O O . ILE A 1 156 ? 5.976 7.314 -14.533 1.00 93.19 156 ILE A O 1
ATOM 1195 N N . ALA A 1 157 ? 7.912 7.072 -13.416 1.00 94.50 157 ALA A N 1
ATOM 1196 C CA . ALA A 1 157 ? 8.570 6.324 -14.486 1.00 94.50 157 ALA A CA 1
ATOM 1197 C C . ALA A 1 157 ? 7.839 5.006 -14.795 1.00 94.50 157 ALA A C 1
ATOM 1199 O O . ALA A 1 157 ? 7.592 4.703 -15.959 1.00 94.50 157 ALA A O 1
ATOM 1200 N N . VAL A 1 158 ? 7.417 4.262 -13.771 1.00 96.12 158 VAL A N 1
ATOM 1201 C CA . VAL A 1 158 ? 6.627 3.031 -13.918 1.00 96.12 158 VAL A CA 1
ATOM 1202 C C . VAL A 1 158 ? 5.271 3.301 -14.564 1.00 96.12 158 VAL A C 1
ATOM 1204 O O . VAL A 1 158 ? 4.881 2.565 -15.466 1.00 96.12 158 VAL A O 1
ATOM 1207 N N . CYS A 1 159 ? 4.574 4.372 -14.176 1.00 95.12 159 CYS A N 1
ATOM 1208 C CA . CYS A 1 159 ? 3.302 4.744 -14.795 1.00 95.12 159 CYS A CA 1
ATOM 1209 C C . CYS A 1 159 ? 3.438 4.959 -16.309 1.00 95.12 159 CYS A C 1
ATOM 1211 O O . CYS A 1 159 ? 2.540 4.572 -17.047 1.00 95.12 159 CYS A O 1
ATOM 1213 N N . SER A 1 160 ? 4.571 5.488 -16.790 1.00 94.00 160 SER A N 1
ATOM 1214 C CA . SER A 1 160 ? 4.816 5.658 -18.235 1.00 94.00 160 SER A CA 1
ATOM 1215 C C . SER A 1 160 ? 4.926 4.342 -19.021 1.00 94.00 160 SER A C 1
ATOM 1217 O O . SER A 1 160 ? 4.865 4.342 -20.249 1.00 94.00 160 SER A O 1
ATOM 1219 N N . LEU A 1 161 ? 5.099 3.216 -18.325 1.00 95.25 161 LEU A N 1
ATOM 1220 C CA . LEU A 1 161 ? 5.230 1.887 -18.921 1.00 95.25 161 LEU A CA 1
ATOM 1221 C C . LEU A 1 161 ? 3.904 1.133 -18.991 1.00 95.25 161 LEU A C 1
ATOM 1223 O O . LEU A 1 161 ? 3.802 0.154 -19.741 1.00 95.25 161 LEU A O 1
ATOM 1227 N N . ILE A 1 162 ? 2.898 1.601 -18.250 1.00 95.00 162 ILE A N 1
ATOM 1228 C CA . ILE A 1 162 ? 1.548 1.048 -18.275 1.00 95.00 162 ILE A CA 1
ATOM 1229 C C . ILE A 1 162 ? 0.923 1.358 -19.647 1.00 95.00 162 ILE A C 1
ATOM 1231 O O . ILE A 1 162 ? 0.993 2.498 -20.109 1.00 95.00 162 ILE A O 1
ATOM 1235 N N . PRO A 1 163 ? 0.340 0.367 -20.344 1.00 91.00 163 PRO A N 1
ATOM 1236 C CA . PRO A 1 163 ? -0.306 0.601 -21.632 1.00 91.00 163 PRO A CA 1
ATOM 1237 C C . PRO A 1 163 ? -1.471 1.594 -21.532 1.00 91.00 163 PRO A C 1
ATOM 1239 O O . PRO A 1 163 ? -2.315 1.487 -20.647 1.00 91.00 163 PRO A O 1
ATOM 1242 N N . GLY A 1 164 ? -1.556 2.508 -22.497 1.00 88.00 164 GLY A N 1
ATOM 1243 C CA . GLY A 1 164 ? -2.666 3.443 -22.662 1.00 88.00 164 GLY A CA 1
ATOM 1244 C C . GLY A 1 164 ? -2.620 4.069 -24.054 1.00 88.00 164 GLY A C 1
ATOM 1245 O O . GLY A 1 164 ? -1.541 4.270 -24.609 1.00 88.00 164 GLY A O 1
ATOM 1246 N N . SER A 1 165 ? -3.784 4.328 -24.651 1.00 88.06 165 SER A N 1
ATOM 1247 C CA . SER A 1 165 ? -3.901 4.944 -25.985 1.00 88.06 165 SER A CA 1
ATOM 1248 C C . SER A 1 165 ? -4.064 6.467 -25.945 1.00 88.06 165 SER A C 1
ATOM 1250 O O . SER A 1 165 ? -4.064 7.107 -26.993 1.00 88.06 165 SER A O 1
ATOM 1252 N N . SER A 1 166 ? -4.230 7.047 -24.758 1.00 79.94 166 SER A N 1
ATOM 1253 C CA . SER A 1 166 ? -4.417 8.481 -24.531 1.00 79.94 166 SER A CA 1
ATOM 1254 C C . SER A 1 166 ? -3.889 8.879 -23.152 1.00 79.94 166 SER A C 1
ATOM 1256 O O . SER A 1 166 ? -3.682 8.015 -22.296 1.00 79.94 166 SER A O 1
ATOM 1258 N N . VAL A 1 167 ? -3.696 10.185 -22.961 1.00 63.56 167 VAL A N 1
ATOM 1259 C CA . VAL A 1 167 ? -3.415 10.822 -21.665 1.00 63.56 167 VAL A CA 1
ATOM 1260 C C . VAL A 1 167 ? -4.659 11.490 -21.103 1.00 63.56 167 VAL A C 1
ATOM 1262 O O . VAL A 1 167 ? -5.496 11.929 -21.925 1.00 63.56 167 VAL A O 1
#

pLDDT: mean 72.84, std 25.64, range [22.67, 97.62]

Foldseek 3Di:
DDDDPPPPPPPDPDPDDDPPPDPDDDDDDPDDDDDPPDDDDPQVVQAVVQVVCLVVLVVDDFDDPDPVSNPDDSSFDKDWDQDPVGIHIDTPPPDDDDCVLVVLVVLQVQLCVVPNPVRLCVAEAPDDDPDDLPDPPDCVPDDVHHHHSSRPRNVVSSNVSHDDPDD

Secondary structure (DSSP, 8-state):
--------------SS-------SS----------TT----HHHHHHHHHHHHHTTGGGS----SSTTGGGS-TT--EEEEEETTEEEEEESTT-----GGGHHHHHHHHHHHHHHHHHHHHHS-----SS-TT--TTTTTS-SS-S-TTSHHHHHHHHTTS--S--

Radius of gyration: 20.84 Å; chains: 1; bounding box: 40×51×58 Å